Protein AF-A0A7C7UIR3-F1 (afdb_monomer_lite)

Radius of gyration: 13.15 Å; chains: 1; 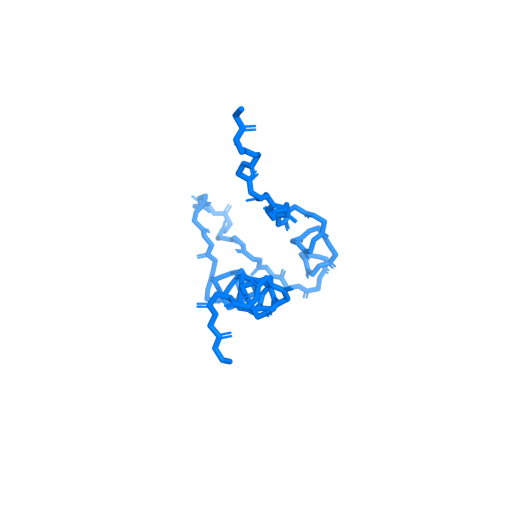bounding box: 36×17×36 Å

pLDDT: mean 95.25, std 7.13, range [54.41, 98.69]

Foldseek 3Di:
DDDDDDDDCVVVCVVCCVPDPQADPPGRDGDPVVVVSVVVSVVVVCVVVVNDD

Sequence (53 aa):
MEKIPILDLYPYFKERGHKVSLFFKHDVHWTKEGHQLAAEEVLKFLRSKGYVE

Structure (mmCIF, N/CA/C/O backbone):
data_AF-A0A7C7UIR3-F1
#
_entry.id   AF-A0A7C7UIR3-F1
#
loop_
_atom_site.group_PDB
_atom_site.id
_atom_site.type_symbol
_atom_site.label_atom_id
_atom_site.label_alt_id
_atom_site.label_comp_id
_atom_site.label_asym_id
_atom_site.label_entity_id
_atom_site.label_seq_id
_atom_site.pdbx_PDB_ins_code
_atom_site.Cartn_x
_atom_site.Cartn_y
_atom_site.Cartn_z
_atom_site.occupancy
_atom_site.B_iso_or_equiv
_atom_site.auth_seq_id
_atom_site.auth_comp_id
_atom_site.auth_asym_id
_atom_site.auth_atom_id
_atom_site.pdbx_PDB_model_num
ATOM 1 N N . MET A 1 1 ? -27.209 -1.176 9.417 1.00 54.41 1 MET A N 1
ATOM 2 C CA . MET A 1 1 ? -26.099 -1.820 8.684 1.00 54.41 1 MET A CA 1
ATOM 3 C C . MET A 1 1 ? -24.805 -1.218 9.182 1.00 54.41 1 MET A C 1
ATOM 5 O O . MET A 1 1 ? -24.657 -0.003 9.094 1.00 54.41 1 MET A O 1
ATOM 9 N N . GLU A 1 2 ? -23.910 -2.028 9.740 1.00 70.56 2 GLU A N 1
ATOM 10 C CA . GLU A 1 2 ? -22.538 -1.582 9.988 1.00 70.56 2 GLU A CA 1
ATOM 11 C C . GLU A 1 2 ? -21.830 -1.337 8.652 1.00 70.56 2 GLU A C 1
ATOM 13 O O . GLU A 1 2 ? -22.034 -2.069 7.681 1.00 70.56 2 GLU A O 1
ATOM 18 N N . LYS A 1 3 ? -21.043 -0.262 8.580 1.00 88.12 3 LYS A N 1
ATOM 19 C CA . LYS A 1 3 ? -20.256 0.070 7.390 1.00 88.12 3 LYS A CA 1
ATOM 20 C C . LYS A 1 3 ? -18.962 -0.739 7.426 1.00 88.12 3 LYS A C 1
ATOM 22 O O . LYS A 1 3 ? -18.209 -0.622 8.388 1.00 88.12 3 LYS A O 1
ATOM 27 N N . ILE A 1 4 ? -18.690 -1.508 6.372 1.00 91.88 4 ILE A N 1
ATOM 28 C CA . ILE A 1 4 ? -17.399 -2.188 6.204 1.00 91.88 4 ILE A CA 1
ATOM 29 C C . ILE A 1 4 ? -16.327 -1.107 5.992 1.00 91.88 4 ILE A C 1
ATOM 31 O O . ILE A 1 4 ? -16.499 -0.259 5.111 1.00 91.88 4 ILE A O 1
ATOM 35 N N . PRO A 1 5 ? -15.248 -1.080 6.790 1.00 94.50 5 PRO A N 1
ATOM 36 C CA . PRO A 1 5 ? -14.195 -0.091 6.622 1.00 94.50 5 PRO A CA 1
ATOM 37 C C . PRO A 1 5 ? -13.374 -0.400 5.361 1.00 94.50 5 PRO A C 1
ATOM 39 O O . PRO A 1 5 ? -13.070 -1.555 5.072 1.00 94.50 5 PRO A O 1
ATOM 42 N N . ILE A 1 6 ? -13.009 0.644 4.615 1.00 96.25 6 ILE A N 1
ATOM 43 C CA . ILE A 1 6 ? -12.313 0.537 3.325 1.00 96.25 6 ILE A CA 1
ATOM 44 C C . ILE A 1 6 ? -10.946 1.214 3.437 1.00 96.25 6 ILE A C 1
ATOM 46 O O . ILE A 1 6 ? -10.848 2.331 3.948 1.00 96.25 6 ILE A O 1
ATOM 50 N N . LEU A 1 7 ? -9.912 0.539 2.934 1.00 97.94 7 LEU A N 1
ATOM 51 C CA . LEU A 1 7 ? -8.597 1.111 2.660 1.00 97.94 7 LEU A CA 1
ATOM 52 C C . LEU A 1 7 ? -8.454 1.301 1.147 1.00 97.94 7 LEU A C 1
ATOM 54 O O . LEU A 1 7 ? -8.544 0.329 0.400 1.00 97.94 7 LEU A O 1
ATOM 58 N N . ASP A 1 8 ? -8.210 2.534 0.703 1.00 97.94 8 ASP A N 1
ATOM 59 C CA . ASP A 1 8 ? -7.859 2.825 -0.689 1.00 97.94 8 ASP A CA 1
ATOM 60 C C . ASP A 1 8 ? -6.333 2.812 -0.858 1.00 97.94 8 ASP A C 1
ATOM 62 O O . ASP A 1 8 ? -5.634 3.671 -0.324 1.00 97.94 8 ASP A O 1
ATOM 66 N N . LEU A 1 9 ? -5.815 1.829 -1.599 1.00 98.12 9 LEU A N 1
ATOM 67 C CA . LEU A 1 9 ? -4.380 1.683 -1.859 1.00 98.12 9 LEU A CA 1
ATOM 68 C C . LEU A 1 9 ? -3.870 2.588 -2.993 1.00 98.12 9 LEU A C 1
ATOM 70 O O . LEU A 1 9 ? -2.661 2.812 -3.099 1.00 98.12 9 LEU A O 1
ATOM 74 N N . TYR A 1 10 ? -4.756 3.123 -3.838 1.00 97.38 10 TYR A N 1
ATOM 75 C CA . TYR A 1 10 ? -4.368 3.898 -5.014 1.00 97.38 10 TYR A CA 1
ATOM 76 C C . TYR A 1 10 ? -3.467 5.112 -4.718 1.00 97.38 10 TYR A C 1
ATOM 78 O O . TYR A 1 10 ? -2.448 5.247 -5.403 1.00 97.38 10 TYR A O 1
ATOM 86 N N . PRO A 1 11 ? -3.746 5.984 -3.724 1.00 97.62 11 PRO A N 1
ATOM 87 C CA . PRO A 1 11 ? -2.881 7.135 -3.454 1.00 97.62 11 PRO A CA 1
ATOM 88 C C . PRO A 1 11 ? -1.447 6.729 -3.082 1.00 97.62 11 PRO A C 1
ATOM 90 O O . PRO A 1 11 ? -0.496 7.329 -3.586 1.00 97.62 11 PRO A O 1
ATOM 93 N N . TYR A 1 12 ? -1.279 5.669 -2.288 1.00 97.06 12 TYR A N 1
ATOM 94 C CA . TYR A 1 12 ? 0.035 5.158 -1.884 1.00 97.06 12 TYR A CA 1
ATOM 95 C C . TYR A 1 12 ? 0.810 4.581 -3.073 1.00 97.06 12 TYR A C 1
ATOM 97 O O . TYR A 1 12 ? 2.001 4.850 -3.249 1.00 97.06 12 TYR A O 1
ATOM 105 N N . PHE A 1 13 ? 0.120 3.828 -3.934 1.00 97.12 13 PHE A N 1
ATOM 106 C CA . PHE A 1 13 ? 0.697 3.283 -5.162 1.00 97.12 13 PHE A CA 1
ATOM 107 C C . PHE A 1 13 ? 1.108 4.390 -6.130 1.00 97.12 13 PHE A C 1
ATOM 109 O O . PHE A 1 13 ? 2.187 4.319 -6.717 1.00 97.12 13 PHE A O 1
ATOM 116 N N . LYS A 1 14 ? 0.286 5.435 -6.270 1.00 96.56 14 LYS A N 1
ATOM 117 C CA . LYS A 1 14 ? 0.596 6.592 -7.109 1.00 96.56 14 LYS A CA 1
ATOM 118 C C . LYS A 1 14 ? 1.850 7.310 -6.612 1.00 96.56 14 LYS A C 1
ATOM 120 O O . LYS A 1 14 ? 2.762 7.535 -7.398 1.00 96.56 14 LYS A O 1
ATOM 125 N N . GLU A 1 15 ? 1.936 7.614 -5.318 1.00 96.06 15 GLU A N 1
ATOM 126 C CA . GLU A 1 15 ? 3.093 8.302 -4.735 1.00 96.06 15 GLU A CA 1
ATOM 127 C C . GLU A 1 15 ? 4.391 7.491 -4.889 1.00 96.06 15 GLU A C 1
ATOM 129 O O . GLU A 1 15 ? 5.418 8.009 -5.343 1.00 96.06 15 GLU A O 1
ATOM 134 N N . ARG A 1 16 ? 4.358 6.200 -4.536 1.00 95.12 16 ARG A N 1
ATOM 135 C CA . ARG A 1 16 ? 5.547 5.336 -4.542 1.00 95.12 16 ARG A CA 1
ATOM 136 C C . ARG A 1 16 ? 5.944 4.879 -5.946 1.00 95.12 16 ARG A C 1
ATOM 138 O O . ARG A 1 16 ? 7.139 4.734 -6.213 1.00 95.12 16 ARG A O 1
ATOM 145 N N . GLY A 1 17 ? 4.971 4.721 -6.842 1.00 93.31 17 GLY A N 1
ATOM 146 C CA . GLY A 1 17 ? 5.155 4.297 -8.231 1.00 93.31 17 GLY A CA 1
ATOM 147 C C . GLY A 1 17 ? 6.018 5.245 -9.066 1.00 93.31 17 GLY A C 1
ATOM 148 O O . GLY A 1 17 ? 6.623 4.825 -10.046 1.00 93.31 17 GLY A O 1
ATOM 149 N N . HIS A 1 18 ? 6.156 6.508 -8.648 1.00 89.75 18 HIS A N 1
ATOM 150 C CA . HIS A 1 18 ? 7.095 7.449 -9.266 1.00 89.75 18 HIS A CA 1
ATOM 151 C C . HIS A 1 18 ? 8.571 7.117 -8.989 1.00 89.75 18 HIS A C 1
ATOM 153 O O . HIS A 1 18 ? 9.444 7.577 -9.720 1.00 89.75 18 HIS A O 1
ATOM 159 N N . LYS A 1 19 ? 8.864 6.352 -7.929 1.00 92.50 19 LYS A N 1
ATOM 160 C CA . LYS A 1 19 ? 10.234 6.039 -7.486 1.00 92.50 19 LYS A CA 1
ATOM 161 C C . LYS A 1 19 ? 10.642 4.603 -7.798 1.00 92.50 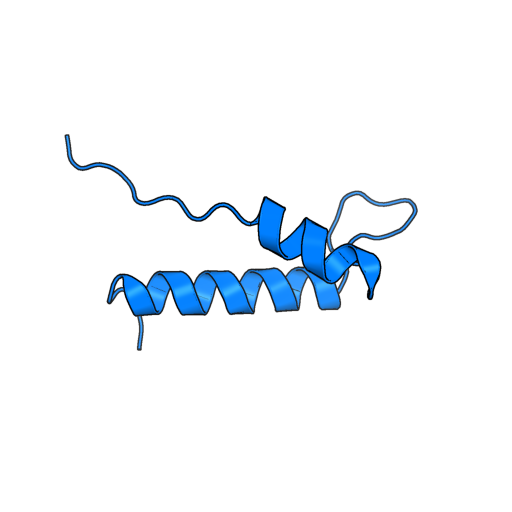19 LYS A C 1
ATOM 163 O O . LYS A 1 19 ? 11.821 4.341 -8.007 1.00 92.50 19 LYS A O 1
ATOM 168 N N . VAL A 1 20 ? 9.690 3.673 -7.764 1.00 93.94 20 VAL A N 1
ATOM 169 C CA . VAL A 1 20 ? 9.929 2.232 -7.904 1.00 93.94 20 VAL A CA 1
ATOM 170 C C . VAL A 1 20 ? 8.816 1.624 -8.748 1.00 93.94 20 VAL A C 1
ATOM 172 O O . VAL A 1 20 ? 7.655 2.004 -8.619 1.00 93.94 20 VAL A O 1
ATOM 175 N N . SER A 1 21 ? 9.162 0.660 -9.599 1.00 95.88 21 SER A N 1
ATOM 176 C CA . SER A 1 21 ? 8.178 -0.093 -10.372 1.00 95.88 21 SER A CA 1
ATOM 177 C C . SER A 1 21 ? 7.407 -1.048 -9.451 1.00 95.88 21 SER A C 1
ATOM 179 O O . SER A 1 21 ? 7.980 -1.988 -8.903 1.00 95.88 21 SER A O 1
ATOM 181 N N . LEU A 1 22 ? 6.114 -0.779 -9.253 1.00 97.75 22 LEU A N 1
ATOM 182 C CA . LEU A 1 22 ? 5.224 -1.579 -8.394 1.00 97.75 22 LEU A CA 1
ATOM 183 C C . LEU A 1 22 ? 4.449 -2.660 -9.161 1.00 97.75 22 LEU A C 1
ATOM 185 O O . LEU A 1 22 ? 3.791 -3.493 -8.546 1.00 97.75 22 LEU A O 1
ATOM 189 N N . PHE A 1 23 ? 4.525 -2.640 -10.490 1.00 97.88 23 PHE A N 1
ATOM 190 C CA . PHE A 1 23 ? 3.876 -3.577 -11.404 1.00 97.88 23 PHE A CA 1
ATOM 191 C C . PHE A 1 23 ? 4.893 -4.048 -12.430 1.00 97.88 23 PHE A C 1
ATOM 193 O O . PHE A 1 23 ? 5.784 -3.289 -12.821 1.00 97.88 23 PHE A O 1
ATOM 200 N N . PHE A 1 24 ? 4.753 -5.278 -12.899 1.00 96.56 24 PHE A N 1
ATOM 201 C CA . PHE A 1 24 ? 5.579 -5.756 -13.996 1.00 96.56 24 PHE A CA 1
ATOM 202 C C . PHE A 1 24 ? 5.233 -5.017 -15.299 1.00 96.56 24 PHE A C 1
ATOM 204 O O . PHE A 1 24 ? 4.105 -4.608 -15.547 1.00 96.56 24 PHE A O 1
ATOM 211 N N . LYS A 1 25 ? 6.220 -4.833 -16.183 1.00 94.56 25 LYS A N 1
ATOM 212 C CA . LYS A 1 25 ? 6.043 -4.034 -17.412 1.00 94.56 25 LYS A CA 1
ATOM 213 C C . LYS A 1 25 ? 4.990 -4.604 -18.377 1.00 94.56 25 LYS A C 1
ATOM 215 O O . LYS A 1 25 ? 4.353 -3.850 -19.107 1.00 94.56 25 LYS A O 1
ATOM 220 N N . HIS A 1 26 ? 4.858 -5.926 -18.415 1.00 96.75 26 HIS A N 1
ATOM 221 C CA . HIS A 1 26 ? 3.982 -6.656 -19.341 1.00 96.75 26 HIS A CA 1
ATOM 222 C C . HIS A 1 26 ? 2.992 -7.564 -18.613 1.00 96.75 26 HIS A C 1
ATOM 224 O O . HIS A 1 26 ? 2.376 -8.429 -19.227 1.00 96.75 26 HIS A O 1
ATOM 230 N N . ASP A 1 27 ? 2.864 -7.381 -17.305 1.00 96.31 27 ASP A N 1
ATOM 231 C CA . ASP A 1 27 ? 2.025 -8.199 -16.454 1.00 96.31 27 ASP A CA 1
ATOM 232 C C . ASP A 1 27 ? 1.349 -7.272 -15.429 1.00 96.31 27 ASP A C 1
ATOM 234 O O . ASP A 1 27 ? 1.974 -6.380 -14.861 1.00 96.31 27 ASP A O 1
ATOM 238 N N . VAL A 1 28 ? 0.038 -7.443 -15.261 1.00 94.31 28 VAL A N 1
ATOM 239 C CA . VAL A 1 28 ? -0.811 -6.612 -14.395 1.00 94.31 28 VAL A CA 1
ATOM 240 C C . VAL A 1 28 ? -0.614 -6.894 -12.902 1.00 94.31 28 VAL A C 1
ATOM 242 O O . VAL A 1 28 ? -1.148 -6.160 -12.069 1.00 94.31 28 VAL A O 1
ATOM 245 N N . HIS A 1 29 ? 0.133 -7.939 -12.548 1.00 98.06 29 HIS A N 1
ATOM 246 C CA . HIS A 1 29 ? 0.458 -8.273 -11.170 1.00 98.06 29 HIS A CA 1
ATOM 247 C C . HIS A 1 29 ? 1.500 -7.318 -10.577 1.00 98.06 29 HIS A C 1
ATOM 249 O O . HIS A 1 29 ? 2.305 -6.681 -11.267 1.00 98.06 29 HIS A O 1
ATOM 255 N N . TRP A 1 30 ? 1.486 -7.238 -9.249 1.00 98.19 30 TRP A N 1
ATOM 256 C CA . TRP A 1 30 ? 2.442 -6.446 -8.492 1.00 98.19 30 TRP A CA 1
ATOM 257 C C . TRP A 1 30 ? 3.830 -7.085 -8.503 1.00 98.19 30 TRP A C 1
ATOM 259 O O . TRP A 1 30 ? 3.977 -8.306 -8.463 1.00 98.19 30 TRP A O 1
ATOM 269 N N . THR A 1 31 ? 4.861 -6.245 -8.500 1.00 98.25 31 THR A N 1
ATOM 270 C CA . THR A 1 31 ? 6.231 -6.677 -8.200 1.00 98.25 31 THR A CA 1
ATOM 271 C C . THR A 1 31 ? 6.358 -7.026 -6.717 1.00 98.25 31 THR A C 1
ATOM 273 O O . THR A 1 31 ? 5.447 -6.787 -5.916 1.00 98.25 31 THR A O 1
ATOM 276 N N . LYS A 1 32 ? 7.522 -7.546 -6.309 1.00 98.19 32 LYS A N 1
ATOM 277 C CA . LYS A 1 32 ? 7.837 -7.752 -4.889 1.00 98.19 32 LYS A CA 1
ATOM 278 C C . LYS A 1 32 ? 7.642 -6.460 -4.085 1.00 98.19 32 LYS A C 1
ATOM 280 O O . LYS A 1 32 ? 7.079 -6.488 -2.995 1.00 98.19 32 LYS A O 1
ATOM 285 N N . GLU A 1 33 ? 8.063 -5.334 -4.643 1.00 98.12 33 GLU A N 1
ATOM 286 C CA . GLU A 1 33 ? 7.953 -4.011 -4.038 1.00 98.12 33 GLU A CA 1
ATOM 287 C C . GLU A 1 33 ? 6.494 -3.540 -3.962 1.00 98.12 33 GLU A C 1
ATOM 289 O O . GLU A 1 33 ? 6.096 -2.958 -2.954 1.00 98.12 33 GLU A O 1
ATOM 294 N N . GLY A 1 34 ? 5.677 -3.834 -4.982 1.00 98.19 34 GLY A N 1
ATOM 295 C CA . GLY A 1 34 ? 4.233 -3.575 -4.955 1.00 98.19 34 GLY A CA 1
ATOM 296 C C . GLY A 1 34 ? 3.509 -4.379 -3.872 1.00 98.19 34 GLY A C 1
ATOM 297 O O . GLY A 1 34 ? 2.733 -3.814 -3.099 1.00 98.19 34 GLY A O 1
ATOM 298 N N . HIS A 1 35 ? 3.822 -5.673 -3.747 1.00 98.56 35 HIS A N 1
ATOM 299 C CA . HIS A 1 35 ? 3.304 -6.516 -2.667 1.00 98.56 35 HIS A CA 1
ATOM 300 C C . HIS A 1 35 ? 3.723 -6.012 -1.286 1.00 98.56 35 HIS A C 1
ATOM 302 O O . HIS A 1 35 ? 2.889 -5.952 -0.382 1.00 98.56 35 HIS A O 1
ATOM 308 N N . GLN A 1 36 ? 4.990 -5.629 -1.121 1.00 98.50 36 GLN A N 1
ATOM 309 C CA . GLN A 1 36 ? 5.488 -5.108 0.146 1.00 98.50 36 GLN A CA 1
ATOM 310 C C . GLN A 1 36 ? 4.760 -3.819 0.550 1.00 98.50 36 GLN A C 1
ATOM 312 O O . GLN A 1 36 ? 4.284 -3.729 1.679 1.00 98.50 36 GLN A O 1
ATOM 317 N N . LEU A 1 37 ? 4.602 -2.862 -0.371 1.00 98.31 37 LEU A N 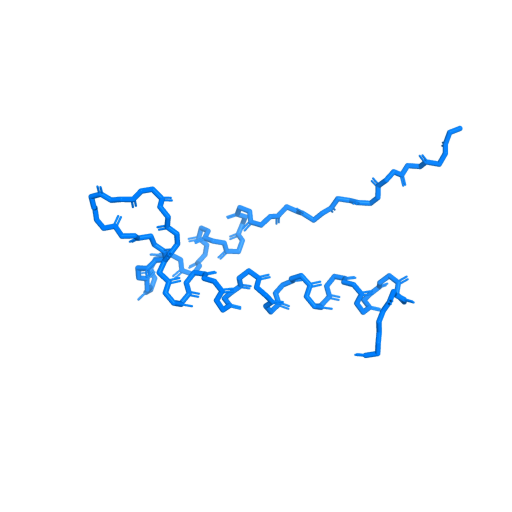1
ATOM 318 C CA . LEU A 1 37 ? 3.878 -1.618 -0.097 1.00 98.31 37 LEU A CA 1
ATOM 319 C C . LEU A 1 37 ? 2.427 -1.889 0.323 1.00 98.31 37 LEU A C 1
ATOM 321 O O . LEU A 1 37 ? 1.958 -1.339 1.317 1.00 98.31 37 LEU A O 1
ATOM 325 N N . ALA A 1 38 ? 1.720 -2.754 -0.410 1.00 98.50 38 ALA A N 1
ATOM 326 C CA . ALA A 1 38 ? 0.349 -3.111 -0.066 1.00 98.50 38 ALA A CA 1
ATOM 327 C C . ALA A 1 38 ? 0.259 -3.740 1.332 1.00 98.50 38 ALA A C 1
ATOM 329 O O . ALA A 1 38 ? -0.611 -3.366 2.114 1.00 98.50 38 ALA A O 1
ATOM 330 N N . ALA A 1 39 ? 1.170 -4.658 1.666 1.00 98.62 39 ALA A N 1
ATOM 331 C CA . ALA A 1 39 ? 1.198 -5.307 2.973 1.00 98.62 39 ALA A CA 1
ATOM 332 C C . ALA A 1 39 ? 1.462 -4.310 4.114 1.00 98.62 39 ALA A C 1
ATOM 334 O O . ALA A 1 39 ? 0.802 -4.378 5.151 1.00 98.62 39 ALA A O 1
ATOM 335 N N . GLU A 1 40 ? 2.382 -3.362 3.918 1.00 98.50 40 GLU A N 1
ATOM 336 C CA . GLU A 1 40 ? 2.689 -2.312 4.893 1.00 98.50 40 GLU A CA 1
ATOM 337 C C . GLU A 1 40 ? 1.470 -1.417 5.172 1.00 98.50 40 GLU A C 1
ATOM 339 O O . GLU A 1 40 ? 1.140 -1.175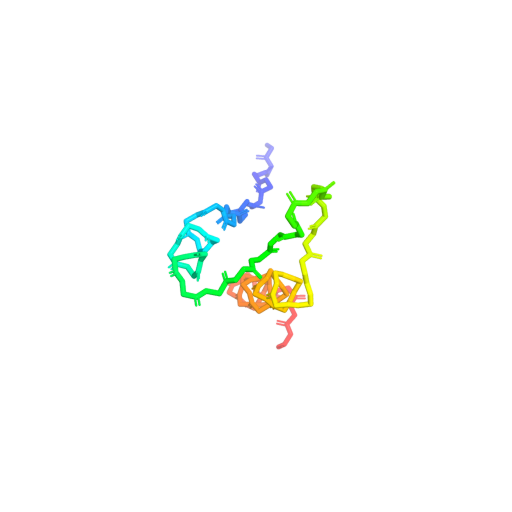 6.336 1.00 98.50 40 GLU A O 1
ATOM 344 N N . GLU A 1 41 ? 0.763 -0.962 4.132 1.00 98.62 41 GLU A N 1
ATOM 345 C CA . GLU A 1 41 ? -0.427 -0.113 4.296 1.00 98.62 41 GLU A CA 1
ATOM 346 C C . GLU A 1 41 ? -1.629 -0.880 4.862 1.00 98.62 41 GLU A C 1
ATOM 348 O O . GLU A 1 41 ? -2.344 -0.362 5.724 1.00 98.62 41 GLU A O 1
ATOM 353 N N . VAL A 1 42 ? -1.820 -2.143 4.463 1.00 98.56 42 VAL A N 1
ATOM 354 C CA . VAL A 1 42 ? -2.844 -3.017 5.055 1.00 98.56 42 VAL A CA 1
ATOM 355 C C . VAL A 1 42 ? -2.572 -3.227 6.541 1.00 98.56 42 VAL A C 1
ATOM 357 O O . VAL A 1 42 ? -3.484 -3.060 7.347 1.00 98.56 42 VAL A O 1
ATOM 360 N N . LEU A 1 43 ? -1.333 -3.527 6.941 1.00 98.69 43 LEU A N 1
ATOM 361 C CA . LEU A 1 43 ? -1.000 -3.728 8.351 1.00 98.69 43 LEU A CA 1
ATOM 362 C C . LEU A 1 43 ? -1.258 -2.462 9.182 1.00 98.69 43 LEU A C 1
ATOM 364 O O . LEU A 1 43 ? -1.870 -2.544 10.247 1.00 98.69 43 LEU A O 1
ATOM 368 N N . LYS A 1 44 ? -0.851 -1.284 8.688 1.00 98.38 44 LYS A N 1
ATOM 369 C CA . LYS A 1 44 ? -1.142 0.005 9.345 1.00 98.38 44 LYS A CA 1
ATOM 370 C C . LYS A 1 44 ? -2.643 0.220 9.516 1.00 98.38 44 LYS A C 1
ATOM 372 O O . LYS A 1 44 ? -3.093 0.606 10.595 1.00 98.38 44 LYS A O 1
ATOM 377 N N . PHE A 1 45 ? -3.421 -0.053 8.471 1.00 98.38 45 PHE A N 1
ATOM 378 C CA . PHE A 1 45 ? -4.871 0.065 8.515 1.00 98.38 45 PHE A CA 1
ATOM 379 C C . PHE A 1 45 ? -5.489 -0.881 9.547 1.00 98.38 45 PHE A C 1
ATOM 381 O O . PHE A 1 45 ? -6.235 -0.418 10.409 1.00 98.38 45 PHE A O 1
ATOM 388 N N . LEU A 1 46 ? -5.142 -2.170 9.515 1.00 98.25 46 LEU A N 1
ATOM 389 C CA . LEU A 1 46 ? -5.652 -3.165 10.461 1.00 98.25 46 LEU A CA 1
ATOM 390 C C . LEU A 1 46 ? -5.322 -2.782 11.912 1.00 98.25 46 LEU A C 1
ATOM 392 O O . LEU A 1 46 ? -6.211 -2.816 12.762 1.00 98.25 46 LEU A O 1
ATOM 396 N N . ARG A 1 47 ? -4.093 -2.320 12.181 1.00 98.38 47 ARG A N 1
ATOM 397 C CA . ARG A 1 47 ? -3.687 -1.797 13.498 1.00 98.38 47 ARG A CA 1
ATOM 398 C C . ARG A 1 47 ? -4.506 -0.580 13.919 1.00 98.38 47 ARG A C 1
ATOM 400 O O . ARG A 1 47 ? -5.008 -0.537 15.035 1.00 98.38 47 ARG A O 1
ATOM 407 N N . SER A 1 48 ? -4.726 0.380 13.016 1.00 97.38 48 SER A N 1
ATOM 408 C CA . SER A 1 48 ? -5.552 1.569 13.302 1.00 97.38 48 SER A CA 1
ATOM 409 C C . SER A 1 48 ? -7.016 1.241 13.627 1.00 97.38 48 SER A C 1
ATOM 411 O O . SER A 1 48 ? -7.710 2.047 14.245 1.00 97.38 48 SER A O 1
ATOM 413 N N . LYS A 1 49 ? -7.494 0.067 13.195 1.00 96.75 49 LYS A N 1
ATOM 414 C CA . LYS A 1 49 ? -8.831 -0.456 13.497 1.00 96.75 49 LYS A CA 1
ATOM 415 C C . LYS A 1 49 ? -8.853 -1.393 14.706 1.00 96.75 49 LYS A C 1
ATOM 417 O O . LYS A 1 49 ? -9.934 -1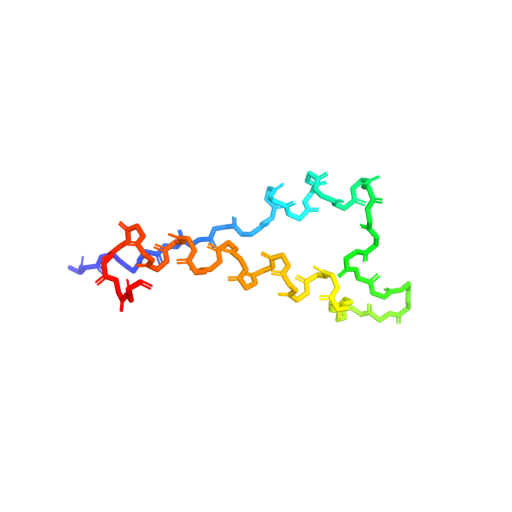.822 15.095 1.00 96.75 49 LYS A O 1
ATOM 422 N N . GLY A 1 50 ? -7.694 -1.697 15.293 1.00 97.06 50 GLY A N 1
ATOM 423 C CA . GLY A 1 50 ? -7.557 -2.655 16.388 1.00 97.06 50 GLY A CA 1
ATOM 424 C C . GLY A 1 50 ? -7.842 -4.101 15.972 1.00 97.06 50 GLY A C 1
ATOM 425 O O . GLY A 1 50 ? -8.266 -4.895 16.803 1.00 97.06 50 GLY A O 1
ATOM 426 N N . TYR A 1 51 ? -7.667 -4.444 14.690 1.00 96.50 51 TYR A N 1
ATOM 427 C CA . TYR A 1 51 ? -7.910 -5.802 14.185 1.00 96.50 51 TYR A CA 1
ATOM 428 C C . TYR A 1 51 ? -6.722 -6.746 14.391 1.00 96.50 51 TYR A C 1
ATOM 430 O O . TYR A 1 51 ? -6.912 -7.958 14.411 1.00 96.50 51 TYR A O 1
ATOM 438 N N . VAL A 1 52 ? -5.513 -6.199 14.525 1.00 96.81 52 VAL A N 1
ATOM 439 C CA . VAL A 1 52 ? -4.259 -6.923 14.793 1.00 96.81 52 VAL A CA 1
ATOM 440 C C . VAL A 1 52 ? -3.332 -6.055 15.655 1.00 96.81 52 VAL A C 1
ATOM 442 O O . VAL A 1 52 ? -3.550 -4.843 15.745 1.00 96.81 52 VAL A O 1
ATOM 445 N N . GLU A 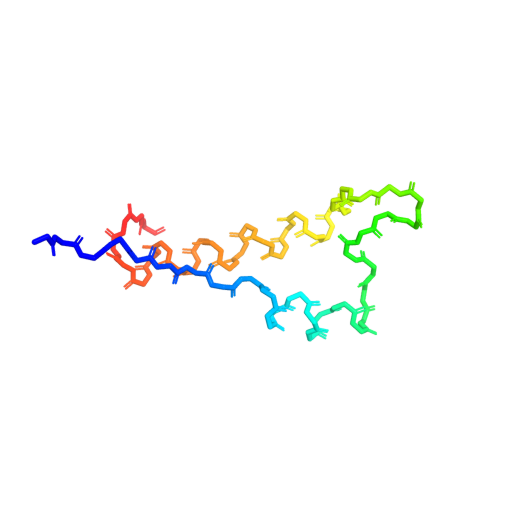1 53 ? -2.302 -6.676 16.240 1.00 88.62 53 GLU A N 1
ATOM 446 C CA . GLU A 1 53 ? -1.249 -6.033 17.052 1.00 88.62 53 GLU A CA 1
ATOM 447 C C . GLU A 1 53 ? -0.184 -5.303 16.218 1.00 88.62 53 GLU A C 1
ATOM 449 O O . GLU A 1 53 ? 0.335 -5.840 15.207 1.00 88.62 53 GLU A O 1
#

Secondary structure (DSSP, 8-state):
-PPPP----HHHHHHHHTTS--B-TT-SSB-HHHHHHHHHHHHHHHHHTTS--